Protein AF-A0A9E4JEI6-F1 (afdb_monomer_lite)

pLDDT: mean 89.19, std 7.15, range [55.56, 95.38]

Sequence (67 aa):
MSISKERRVRRGLGLTGAGLLLQLGALVYWTPITFVVAVSLGVPLVLAGAAIFLSVVWRDLKEKGAV

Structure (mmCIF, N/C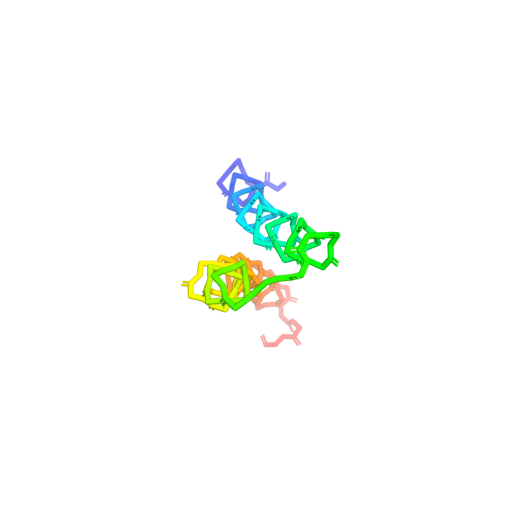A/C/O backbone):
data_AF-A0A9E4JEI6-F1
#
_entry.id   AF-A0A9E4JEI6-F1
#
loop_
_atom_site.group_PDB
_atom_site.id
_atom_site.type_symbol
_atom_site.label_atom_id
_atom_site.label_alt_id
_atom_site.label_comp_id
_atom_site.label_asym_id
_atom_site.label_entity_id
_atom_site.label_seq_id
_atom_site.pdbx_PDB_ins_code
_atom_site.Cartn_x
_atom_site.Cartn_y
_atom_site.Cartn_z
_atom_site.occupancy
_atom_site.B_iso_or_equiv
_atom_site.auth_seq_id
_atom_site.auth_comp_id
_atom_site.auth_asym_id
_atom_site.auth_atom_id
_atom_site.pdbx_PDB_model_num
ATOM 1 N N . MET A 1 1 ? -21.957 0.273 11.741 1.00 55.56 1 MET A N 1
ATOM 2 C CA . MET A 1 1 ? -20.566 0.694 11.453 1.00 55.56 1 MET A CA 1
ATOM 3 C C . MET A 1 1 ? -20.588 2.196 11.214 1.00 55.56 1 MET A C 1
ATOM 5 O O . MET A 1 1 ? -21.431 2.637 10.448 1.00 55.56 1 MET A O 1
ATOM 9 N N . SER A 1 2 ? -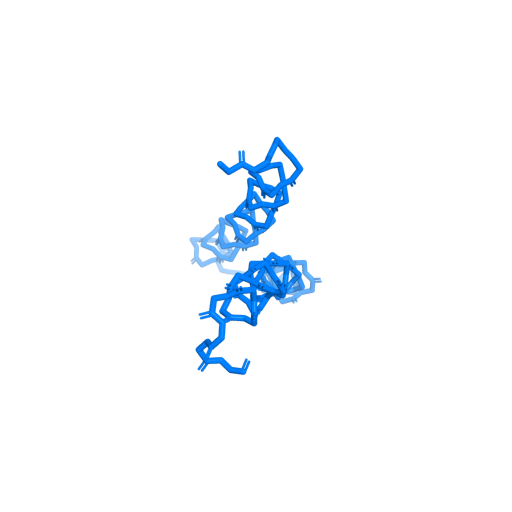19.790 3.005 11.921 1.00 63.19 2 SER A N 1
ATOM 10 C CA . SER A 1 2 ? -19.849 4.463 11.720 1.00 63.19 2 SER A CA 1
ATOM 11 C C . SER A 1 2 ? -19.379 4.819 10.304 1.00 63.19 2 SER A C 1
ATOM 13 O O . SER A 1 2 ? -18.446 4.199 9.788 1.00 63.19 2 SER A O 1
ATOM 15 N N . ILE A 1 3 ? -19.989 5.835 9.686 1.00 69.19 3 ILE A N 1
ATOM 16 C CA . ILE A 1 3 ? -19.654 6.320 8.329 1.00 69.19 3 ILE A CA 1
ATOM 17 C C . ILE A 1 3 ? -18.139 6.597 8.188 1.00 69.19 3 ILE A C 1
ATOM 19 O O . ILE A 1 3 ? -17.540 6.423 7.124 1.00 69.19 3 ILE A O 1
ATOM 23 N N . SER A 1 4 ? -17.480 6.967 9.293 1.00 78.69 4 SER A N 1
ATOM 24 C CA . SER A 1 4 ? -16.036 7.216 9.350 1.00 78.69 4 SER A CA 1
ATOM 25 C C . SER A 1 4 ? -15.181 5.937 9.244 1.00 78.69 4 SER A C 1
ATOM 27 O O . SER A 1 4 ? -14.160 5.963 8.550 1.00 78.69 4 SER A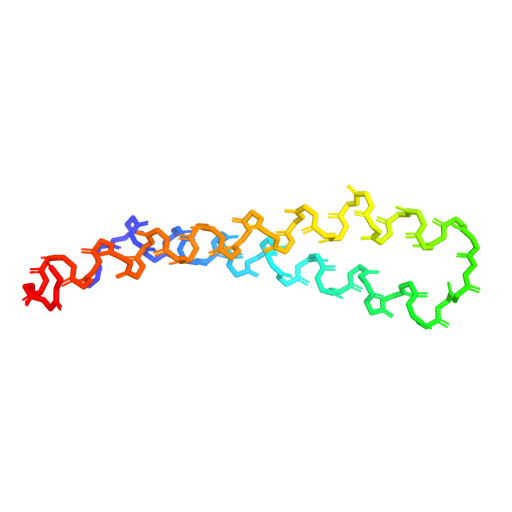 O 1
ATOM 29 N N . LYS A 1 5 ? -15.597 4.812 9.856 1.00 78.56 5 LYS A N 1
ATOM 30 C CA . LYS A 1 5 ? -14.898 3.513 9.745 1.00 78.56 5 LYS A CA 1
ATOM 31 C C . LYS A 1 5 ? -14.937 3.007 8.304 1.00 78.56 5 LYS A C 1
ATOM 33 O O . LYS A 1 5 ? -13.895 2.660 7.754 1.00 78.56 5 LYS A O 1
ATOM 38 N N . GLU A 1 6 ? -16.105 3.039 7.666 1.00 85.81 6 GLU A N 1
ATOM 39 C CA . GLU A 1 6 ? -16.265 2.570 6.285 1.00 85.81 6 GLU A CA 1
ATOM 40 C C . GLU A 1 6 ? -15.401 3.370 5.300 1.00 85.81 6 GLU A C 1
ATOM 42 O O . GLU A 1 6 ? -14.687 2.794 4.479 1.00 85.81 6 GLU A O 1
ATOM 47 N N . ARG A 1 7 ? -15.374 4.704 5.430 1.00 87.06 7 ARG A N 1
ATOM 48 C CA . ARG A 1 7 ? -14.530 5.562 4.586 1.00 87.06 7 ARG A CA 1
ATOM 49 C C . ARG A 1 7 ? -13.035 5.265 4.759 1.00 87.06 7 ARG A C 1
ATOM 51 O O . ARG A 1 7 ? -12.297 5.309 3.776 1.00 87.06 7 ARG A O 1
ATOM 58 N N . ARG A 1 8 ? -12.574 4.962 5.979 1.00 85.81 8 ARG A N 1
ATOM 59 C CA . ARG A 1 8 ? -11.172 4.582 6.235 1.00 85.81 8 ARG A CA 1
ATOM 60 C C . ARG A 1 8 ? -10.829 3.228 5.623 1.00 85.81 8 ARG A C 1
ATOM 62 O O . ARG A 1 8 ? -9.794 3.125 4.977 1.00 85.81 8 ARG A O 1
ATOM 69 N N . VAL A 1 9 ? -11.712 2.239 5.754 1.00 88.94 9 VAL A N 1
ATOM 70 C CA . VAL A 1 9 ? -11.529 0.913 5.140 1.00 88.94 9 VAL A CA 1
ATOM 71 C C . VAL A 1 9 ? -11.477 1.024 3.617 1.00 88.94 9 VAL A C 1
ATOM 73 O O . VAL A 1 9 ? -10.545 0.511 3.009 1.00 88.94 9 VAL A O 1
ATOM 76 N N . ARG A 1 10 ? -12.404 1.769 2.997 1.00 90.69 10 ARG A N 1
ATOM 77 C CA . ARG A 1 10 ? -12.396 2.002 1.542 1.00 90.69 10 ARG A CA 1
ATOM 78 C C . ARG A 1 10 ? -11.109 2.682 1.068 1.00 90.69 10 ARG A C 1
ATOM 80 O O . ARG A 1 10 ? -10.570 2.299 0.037 1.00 90.69 10 ARG A O 1
ATOM 87 N N . ARG A 1 11 ? -10.591 3.663 1.818 1.00 89.88 11 ARG A N 1
ATOM 88 C CA . ARG A 1 11 ? -9.300 4.305 1.508 1.00 89.88 11 ARG A CA 1
ATOM 89 C C . ARG A 1 11 ? -8.127 3.337 1.638 1.00 89.88 11 ARG A C 1
ATOM 91 O O . ARG A 1 11 ? -7.287 3.318 0.749 1.00 89.88 11 ARG A O 1
ATOM 98 N N . GLY A 1 12 ? -8.090 2.538 2.705 1.00 89.25 12 GLY A N 1
ATOM 99 C CA . GLY A 1 12 ? -7.064 1.510 2.892 1.00 89.25 12 GLY A CA 1
ATOM 100 C C . GLY A 1 12 ? -7.056 0.505 1.739 1.00 89.25 12 GLY A C 1
ATOM 101 O O . GLY A 1 12 ? -6.028 0.321 1.098 1.00 89.25 12 GLY A O 1
ATOM 102 N N . LEU A 1 13 ? -8.227 -0.042 1.398 1.00 91.25 13 LEU A N 1
ATOM 103 C CA . LEU A 1 13 ? -8.403 -0.943 0.256 1.00 91.25 13 LEU A CA 1
ATOM 104 C C . LEU A 1 13 ? -8.009 -0.291 -1.072 1.00 91.25 13 LEU A C 1
ATOM 106 O O . LEU A 1 13 ? -7.352 -0.932 -1.883 1.00 91.25 13 LEU A O 1
ATOM 110 N N . GLY A 1 14 ? -8.373 0.975 -1.291 1.00 93.12 14 GLY A N 1
ATOM 111 C CA . GLY A 1 14 ? -8.005 1.709 -2.501 1.00 93.12 14 GLY A CA 1
ATOM 112 C C . GLY A 1 14 ? -6.492 1.871 -2.653 1.00 93.12 14 GLY A C 1
ATOM 113 O O . GLY A 1 14 ? -5.958 1.616 -3.728 1.00 93.12 14 GLY A O 1
ATOM 114 N N . LEU A 1 15 ? -5.792 2.235 -1.574 1.00 91.88 15 LEU A N 1
ATOM 115 C CA . LEU A 1 15 ? -4.332 2.366 -1.575 1.00 91.88 15 LEU A CA 1
ATOM 116 C C . LEU A 1 15 ? -3.645 1.016 -1.801 1.00 91.88 15 LEU A C 1
ATOM 118 O O . LEU A 1 15 ? -2.791 0.905 -2.679 1.00 91.88 15 LEU A O 1
ATOM 122 N N . THR A 1 16 ? -4.059 -0.022 -1.069 1.00 93.06 16 THR A N 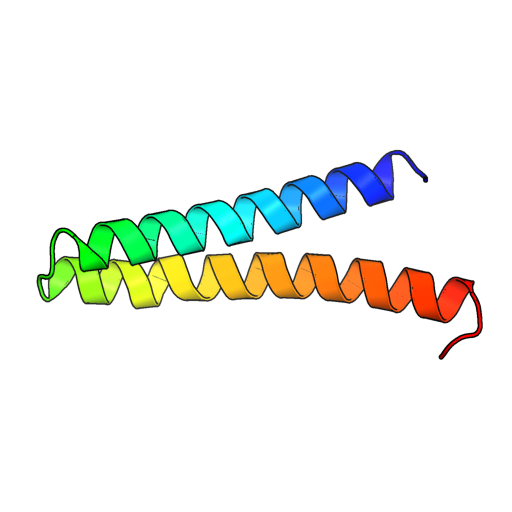1
ATOM 123 C CA . THR A 1 16 ? -3.504 -1.369 -1.242 1.00 93.06 16 THR A CA 1
ATOM 124 C C . THR A 1 16 ? -3.769 -1.907 -2.644 1.00 93.06 16 THR A C 1
ATOM 126 O O . THR A 1 16 ? -2.851 -2.408 -3.285 1.00 93.06 16 THR A O 1
ATOM 129 N N . GLY A 1 17 ? -4.993 -1.757 -3.152 1.00 93.88 17 GLY A N 1
ATOM 130 C CA . GLY A 1 17 ? -5.365 -2.185 -4.498 1.00 93.88 17 GLY A CA 1
ATOM 131 C C . GLY A 1 17 ? -4.555 -1.473 -5.580 1.00 93.88 17 GLY A C 1
ATOM 132 O O . GLY A 1 17 ? -4.020 -2.133 -6.466 1.00 93.88 17 GLY A O 1
ATOM 133 N N . ALA A 1 18 ? -4.387 -0.151 -5.482 1.00 93.38 18 ALA A N 1
ATOM 134 C CA . ALA A 1 18 ? -3.560 0.609 -6.418 1.00 93.38 18 ALA A CA 1
ATOM 135 C C . ALA A 1 18 ? -2.093 0.149 -6.398 1.00 93.38 18 ALA A C 1
ATOM 137 O O . ALA A 1 18 ? -1.496 -0.050 -7.455 1.00 93.38 18 ALA A O 1
ATOM 138 N N . GLY A 1 19 ? -1.527 -0.073 -5.207 1.00 92.38 19 GLY A N 1
ATOM 139 C CA . GLY A 1 19 ? -0.163 -0.579 -5.067 1.00 92.38 19 GLY A CA 1
ATOM 140 C C . GLY A 1 19 ? 0.020 -1.973 -5.675 1.00 92.38 19 GLY A C 1
ATOM 141 O O . GLY A 1 19 ? 0.992 -2.202 -6.392 1.00 92.38 19 GLY A O 1
ATOM 142 N N . LEU A 1 20 ? -0.941 -2.879 -5.462 1.00 94.00 20 LEU A N 1
ATOM 143 C CA . LEU A 1 2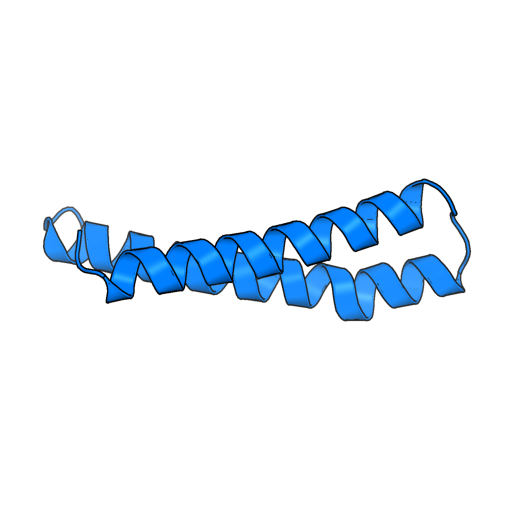0 ? -0.931 -4.223 -6.048 1.00 94.00 20 LEU A CA 1
ATOM 144 C C . LEU A 1 20 ? -1.065 -4.193 -7.572 1.00 94.00 20 LEU A C 1
ATOM 146 O O . LEU A 1 20 ? -0.317 -4.881 -8.257 1.00 94.00 20 LEU A O 1
ATOM 150 N N . LEU A 1 21 ? -1.972 -3.379 -8.117 1.00 94.06 21 LEU A N 1
ATOM 151 C CA . LEU A 1 21 ? -2.130 -3.231 -9.567 1.00 94.06 21 LEU A CA 1
ATOM 152 C C . LEU A 1 21 ? -0.850 -2.721 -10.227 1.00 94.06 21 LEU A C 1
ATOM 154 O O . LEU A 1 21 ? -0.468 -3.204 -11.288 1.00 94.06 21 LEU A O 1
ATOM 158 N N . LEU A 1 22 ? -0.165 -1.779 -9.583 1.00 91.56 22 LEU A N 1
ATOM 159 C CA . LEU A 1 22 ? 1.091 -1.229 -10.076 1.00 91.56 22 LEU A CA 1
ATOM 160 C C . LEU A 1 22 ? 2.212 -2.285 -10.063 1.00 91.56 22 LEU A C 1
ATOM 162 O O . LEU A 1 22 ? 2.957 -2.397 -11.036 1.00 91.56 22 LEU A O 1
ATOM 166 N N . GLN A 1 23 ? 2.284 -3.123 -9.024 1.00 91.12 23 GLN A N 1
ATOM 167 C CA . GLN A 1 23 ? 3.217 -4.258 -8.979 1.00 91.12 23 GLN A CA 1
ATOM 168 C C . GLN A 1 23 ? 2.886 -5.336 -10.025 1.00 91.12 23 GLN A C 1
ATOM 170 O O . GLN A 1 23 ? 3.788 -5.831 -10.697 1.00 91.12 23 GLN A O 1
ATOM 175 N N . LEU A 1 24 ? 1.605 -5.669 -10.213 1.00 93.31 24 LEU A N 1
ATOM 176 C CA . LEU A 1 24 ? 1.157 -6.606 -11.249 1.00 93.31 24 LEU A CA 1
ATOM 177 C C . LEU A 1 24 ? 1.460 -6.074 -12.656 1.00 93.31 24 LEU A C 1
ATOM 179 O O . LEU A 1 24 ? 1.936 -6.821 -13.504 1.00 93.31 24 LEU A O 1
ATOM 183 N N . GLY A 1 25 ? 1.261 -4.777 -12.897 1.00 89.88 25 GLY A N 1
ATOM 184 C CA . GLY A 1 25 ? 1.641 -4.134 -14.154 1.00 89.88 25 GLY A CA 1
ATOM 185 C C . GLY A 1 25 ? 3.148 -4.209 -14.418 1.00 89.88 25 GLY A C 1
ATOM 186 O O . GLY A 1 25 ? 3.561 -4.511 -15.537 1.00 89.88 25 GLY A O 1
ATOM 187 N N . ALA A 1 26 ? 3.971 -4.010 -13.385 1.00 91.56 26 ALA A N 1
ATOM 188 C CA . ALA A 1 26 ? 5.420 -4.168 -13.491 1.00 91.56 26 ALA A CA 1
ATOM 189 C C . ALA A 1 26 ? 5.848 -5.621 -13.759 1.00 91.56 26 ALA A C 1
ATOM 191 O O . ALA A 1 26 ? 6.826 -5.836 -14.468 1.00 91.56 26 ALA A O 1
ATOM 192 N N . LEU A 1 27 ? 5.111 -6.610 -13.241 1.00 91.25 27 LEU A N 1
ATOM 193 C CA . LEU A 1 27 ? 5.325 -8.029 -13.547 1.00 91.25 27 LEU A CA 1
ATOM 194 C C . LEU A 1 27 ? 5.006 -8.365 -15.010 1.00 91.25 27 LEU A C 1
ATOM 196 O O . LEU A 1 27 ? 5.731 -9.146 -15.618 1.00 91.25 27 LEU A O 1
ATOM 200 N N . VAL A 1 28 ? 3.954 -7.769 -15.585 1.00 92.25 28 VAL A N 1
ATOM 201 C CA . VAL A 1 28 ? 3.597 -7.963 -17.004 1.00 92.25 28 VAL A CA 1
ATOM 202 C C . VAL A 1 28 ? 4.639 -7.328 -17.931 1.00 92.25 28 VAL A C 1
ATOM 204 O O . VAL A 1 28 ? 5.005 -7.921 -18.942 1.00 92.25 28 VAL A O 1
ATOM 207 N N . TYR A 1 29 ? 5.147 -6.144 -17.578 1.00 87.81 29 TYR A N 1
ATOM 208 C CA . TYR A 1 29 ? 6.165 -5.420 -18.344 1.00 87.81 29 TYR A CA 1
ATOM 209 C C . TYR A 1 29 ? 7.449 -5.270 -17.531 1.00 87.81 29 TYR A C 1
ATOM 211 O O . TYR A 1 29 ? 7.774 -4.186 -17.039 1.00 87.81 29 TYR A O 1
ATOM 219 N N . TRP A 1 30 ? 8.181 -6.373 -17.374 1.00 89.75 30 TRP A N 1
ATOM 220 C CA . TRP A 1 30 ? 9.377 -6.404 -16.540 1.00 89.75 30 TRP A CA 1
ATOM 221 C C . TRP A 1 30 ? 10.556 -5.666 -17.185 1.00 89.75 30 TRP A C 1
ATOM 223 O O . TRP A 1 30 ? 11.135 -6.104 -18.177 1.00 89.75 30 TRP A O 1
ATOM 233 N N . THR A 1 31 ? 10.934 -4.539 -16.588 1.00 94.25 31 THR A N 1
ATOM 234 C CA . THR A 1 31 ? 12.096 -3.724 -16.952 1.00 94.25 31 THR A CA 1
ATOM 235 C C . THR A 1 31 ? 12.722 -3.153 -15.675 1.00 94.25 31 THR A C 1
ATOM 237 O O . THR A 1 31 ? 12.037 -3.047 -14.653 1.00 94.25 31 THR A O 1
ATOM 240 N N . PRO A 1 32 ? 13.992 -2.710 -15.697 1.00 94.75 32 PRO A N 1
ATOM 241 C CA . PRO A 1 32 ? 14.594 -2.054 -14.535 1.00 94.75 32 PRO A CA 1
ATOM 242 C C . PRO A 1 32 ? 13.788 -0.842 -14.043 1.00 94.75 32 PRO A C 1
ATOM 244 O O . PRO A 1 32 ? 13.656 -0.625 -12.841 1.00 94.75 32 PRO A O 1
ATOM 247 N N . ILE A 1 33 ? 13.192 -0.080 -14.965 1.00 94.25 33 ILE A N 1
ATOM 248 C CA . ILE A 1 33 ? 12.387 1.104 -14.638 1.00 94.25 33 ILE A CA 1
ATOM 249 C C . ILE A 1 33 ? 11.085 0.696 -13.942 1.00 94.25 33 ILE A C 1
ATOM 251 O O . ILE A 1 33 ? 10.747 1.250 -12.897 1.00 94.25 33 ILE A O 1
ATOM 255 N N . THR A 1 34 ? 10.362 -0.288 -14.481 1.00 92.38 34 THR A N 1
ATOM 256 C CA . THR A 1 34 ? 9.101 -0.750 -13.882 1.00 92.38 34 THR A CA 1
ATOM 257 C C . THR A 1 34 ? 9.324 -1.414 -12.526 1.00 92.38 34 THR A C 1
ATOM 259 O O . THR A 1 34 ? 8.503 -1.224 -11.630 1.00 92.38 34 THR A O 1
ATOM 262 N N . PHE A 1 35 ? 10.462 -2.087 -12.317 1.00 91.56 35 PHE A N 1
ATOM 263 C CA . PHE A 1 35 ? 10.872 -2.571 -10.998 1.00 91.56 35 PHE A CA 1
ATOM 264 C C . PHE A 1 35 ? 11.055 -1.427 -9.994 1.00 91.56 35 PHE A C 1
ATOM 266 O O . PHE A 1 35 ? 10.473 -1.463 -8.909 1.00 91.56 35 PHE A O 1
ATOM 273 N N . VAL A 1 36 ? 11.810 -0.382 -10.357 1.00 94.62 36 VAL A N 1
ATOM 274 C CA . VAL A 1 36 ? 12.011 0.784 -9.481 1.00 94.62 36 VAL A CA 1
ATOM 275 C C . VAL A 1 36 ? 10.672 1.421 -9.130 1.00 94.62 36 VAL A C 1
ATOM 277 O O . VAL A 1 36 ? 10.422 1.680 -7.956 1.00 94.62 36 VAL A O 1
ATOM 280 N N . VAL A 1 37 ? 9.784 1.613 -10.107 1.00 91.31 37 VAL A N 1
ATOM 281 C CA . VAL A 1 37 ? 8.438 2.169 -9.893 1.00 91.31 37 VAL A CA 1
ATOM 282 C C . VAL A 1 37 ? 7.603 1.282 -8.958 1.00 91.31 37 VAL A C 1
ATOM 284 O O . VAL A 1 37 ? 6.985 1.784 -8.018 1.00 91.31 37 VAL A O 1
ATOM 287 N N . ALA A 1 38 ? 7.625 -0.039 -9.148 1.00 91.19 38 ALA A N 1
ATOM 288 C CA . ALA A 1 38 ? 6.919 -0.992 -8.291 1.00 91.19 38 ALA A CA 1
ATOM 289 C C . ALA A 1 38 ? 7.402 -0.961 -6.837 1.00 91.19 38 ALA A C 1
ATOM 291 O O . ALA A 1 38 ? 6.585 -0.960 -5.913 1.00 91.19 38 ALA A O 1
ATOM 292 N N . VAL A 1 39 ? 8.715 -0.887 -6.622 1.00 93.25 39 VAL A N 1
ATOM 293 C CA . VAL A 1 39 ? 9.302 -0.845 -5.279 1.00 93.25 39 VAL A CA 1
ATOM 294 C C . VAL A 1 39 ? 9.091 0.514 -4.616 1.00 93.25 39 VAL A C 1
ATOM 296 O O . VAL A 1 39 ? 8.730 0.571 -3.447 1.00 93.25 39 VAL A O 1
ATOM 299 N N . SER A 1 40 ? 9.279 1.614 -5.342 1.00 94.75 40 SER A N 1
ATOM 300 C CA . SER A 1 40 ? 9.222 2.961 -4.756 1.00 94.75 40 SER A CA 1
ATOM 301 C C . SER A 1 40 ? 7.807 3.519 -4.603 1.00 94.75 40 SER A C 1
ATOM 303 O O . SER A 1 40 ? 7.589 4.343 -3.721 1.00 94.75 40 SER A O 1
ATOM 305 N N . LEU A 1 41 ? 6.832 3.062 -5.397 1.00 93.62 41 LEU A N 1
ATOM 306 C CA . LEU A 1 41 ? 5.433 3.498 -5.289 1.00 93.62 41 LEU A CA 1
ATOM 307 C C . LEU A 1 41 ? 4.504 2.366 -4.859 1.00 93.62 41 LEU A C 1
ATOM 309 O O . LEU A 1 41 ? 3.704 2.535 -3.938 1.00 93.62 41 LEU A O 1
ATOM 313 N N . GLY A 1 42 ? 4.618 1.199 -5.494 1.00 90.88 42 GLY A N 1
ATOM 314 C CA . GLY A 1 42 ? 3.746 0.059 -5.218 1.00 90.88 42 GLY A CA 1
ATOM 315 C C . GLY A 1 42 ? 3.864 -0.427 -3.775 1.00 90.88 42 GLY A C 1
ATOM 316 O O . GLY A 1 42 ? 2.849 -0.576 -3.097 1.00 90.88 42 GLY A O 1
ATOM 317 N N . VAL A 1 43 ? 5.086 -0.648 -3.278 1.00 92.44 43 VAL A N 1
ATOM 318 C CA . VAL A 1 43 ? 5.301 -1.127 -1.900 1.00 92.44 43 VAL A CA 1
ATOM 319 C C . VAL A 1 43 ? 4.788 -0.120 -0.857 1.00 92.44 43 VAL A C 1
ATOM 321 O O . VAL A 1 43 ? 3.984 -0.532 -0.017 1.00 92.44 43 VAL A O 1
ATOM 324 N N . PRO A 1 44 ? 5.126 1.188 -0.903 1.00 95.38 44 PRO A N 1
ATOM 325 C CA . PRO A 1 44 ? 4.564 2.157 0.040 1.00 95.38 44 PRO A CA 1
ATOM 326 C C . PRO A 1 44 ? 3.039 2.247 0.011 1.00 95.38 44 PRO A C 1
ATOM 328 O O . PRO A 1 44 ? 2.423 2.350 1.070 1.00 95.38 44 PRO A O 1
ATOM 331 N N . LEU A 1 45 ? 2.414 2.164 -1.169 1.00 92.44 45 LEU A N 1
ATOM 332 C CA . LEU A 1 45 ? 0.953 2.160 -1.296 1.00 92.44 45 LEU A CA 1
ATOM 333 C C . LEU A 1 45 ? 0.318 0.947 -0.605 1.00 92.44 45 LEU A C 1
ATOM 335 O O . LEU A 1 45 ? -0.650 1.100 0.146 1.00 92.44 45 LEU A O 1
ATOM 339 N N . VAL A 1 46 ? 0.893 -0.244 -0.805 1.00 94.25 46 VAL A N 1
ATOM 340 C CA . VAL A 1 46 ? 0.450 -1.473 -0.132 1.00 94.25 46 VAL A CA 1
ATOM 341 C C . VAL A 1 46 ? 0.595 -1.348 1.380 1.00 94.25 46 VAL A C 1
ATOM 343 O O . VAL A 1 46 ? -0.373 -1.606 2.097 1.00 94.25 46 VAL A O 1
ATOM 346 N N . LEU A 1 47 ? 1.757 -0.899 1.864 1.00 94.56 47 LEU A N 1
ATOM 347 C CA . LEU A 1 47 ? 2.025 -0.739 3.294 1.00 94.56 47 LEU A CA 1
ATOM 348 C C . LEU A 1 47 ? 1.108 0.300 3.942 1.00 94.56 47 LEU A C 1
ATOM 350 O O . LEU A 1 47 ? 0.557 0.044 5.010 1.00 94.56 47 LEU A O 1
ATOM 354 N N . ALA A 1 48 ? 0.891 1.447 3.296 1.00 93.06 48 ALA A N 1
ATOM 355 C CA . ALA A 1 48 ? 0.006 2.489 3.804 1.00 93.06 48 ALA A CA 1
ATOM 356 C C . ALA A 1 48 ? -1.443 1.996 3.906 1.00 93.06 48 ALA A C 1
ATOM 358 O O . ALA A 1 48 ? -2.101 2.192 4.932 1.00 93.06 48 ALA A O 1
ATOM 359 N N . GLY A 1 49 ? -1.942 1.320 2.868 1.00 90.56 49 GLY A N 1
ATOM 360 C CA . GLY A 1 49 ? -3.289 0.760 2.884 1.00 90.56 49 GLY A CA 1
ATOM 361 C C . GLY A 1 49 ? -3.456 -0.350 3.928 1.00 90.56 49 GLY A C 1
ATOM 362 O O . GLY A 1 49 ? -4.437 -0.339 4.680 1.00 90.56 49 GLY A O 1
ATOM 363 N N . ALA A 1 50 ? -2.456 -1.228 4.062 1.00 91.31 50 ALA A N 1
ATOM 364 C CA . ALA A 1 50 ? -2.425 -2.274 5.079 1.00 91.31 50 ALA A CA 1
ATOM 365 C C . ALA A 1 50 ? -2.393 -1.686 6.496 1.00 91.31 50 ALA A C 1
ATOM 367 O O . ALA A 1 50 ? -3.168 -2.114 7.346 1.00 91.31 50 ALA A O 1
ATOM 368 N N . ALA A 1 51 ? -1.577 -0.659 6.747 1.00 93.00 51 ALA A N 1
ATOM 369 C CA . ALA A 1 51 ? -1.503 0.018 8.040 1.00 93.00 51 ALA A CA 1
ATOM 370 C C . ALA A 1 51 ? -2.837 0.677 8.424 1.00 93.00 51 ALA A C 1
ATOM 372 O O . ALA A 1 51 ? -3.287 0.556 9.565 1.00 93.00 51 ALA A O 1
ATOM 373 N N . ILE A 1 52 ? -3.516 1.328 7.471 1.00 90.81 52 ILE A N 1
ATOM 374 C CA . ILE A 1 52 ? -4.855 1.889 7.701 1.00 90.81 52 ILE A CA 1
ATOM 375 C C . ILE A 1 52 ? -5.835 0.776 8.069 1.00 90.81 52 ILE A C 1
ATOM 377 O O . ILE A 1 52 ? -6.564 0.917 9.053 1.00 90.81 52 ILE A O 1
ATOM 381 N N . PHE A 1 53 ? -5.843 -0.329 7.324 1.00 88.06 53 PHE A N 1
ATOM 382 C CA . PHE A 1 53 ? -6.721 -1.458 7.612 1.00 88.06 53 PHE A CA 1
ATOM 383 C C . PHE A 1 53 ? -6.439 -2.055 8.997 1.00 88.06 53 PHE A C 1
ATOM 385 O O . PHE A 1 53 ? -7.358 -2.180 9.808 1.00 88.06 53 PHE A O 1
ATOM 392 N N . LEU A 1 54 ? -5.166 -2.310 9.311 1.00 91.69 54 LEU A N 1
ATOM 393 C CA . LEU A 1 54 ? -4.725 -2.830 10.602 1.00 91.69 54 LEU A CA 1
ATOM 394 C C . LEU A 1 54 ? -5.152 -1.907 11.748 1.00 91.69 54 LEU A C 1
ATOM 396 O O . LEU A 1 54 ? -5.668 -2.378 12.753 1.00 91.69 54 LEU A O 1
ATOM 400 N N . SER A 1 55 ? -5.017 -0.587 11.579 1.00 91.94 55 SER A N 1
ATOM 401 C CA . SER A 1 55 ? -5.430 0.393 12.592 1.00 91.94 55 SER A CA 1
ATOM 402 C C . SER A 1 55 ? -6.938 0.363 12.872 1.00 91.94 55 SER A C 1
ATOM 404 O O . SER A 1 55 ? -7.367 0.567 14.010 1.00 91.94 55 SER A O 1
ATOM 406 N N . VAL A 1 56 ? -7.756 0.096 11.845 1.00 89.62 56 VAL A N 1
ATOM 407 C CA . VAL A 1 56 ? -9.211 -0.024 11.990 1.00 89.62 56 VAL A CA 1
ATOM 408 C C . VAL A 1 56 ? -9.562 -1.328 12.697 1.00 89.62 56 VAL A C 1
ATOM 410 O O . VAL A 1 56 ? -10.352 -1.291 13.638 1.00 89.62 56 VAL A O 1
ATOM 413 N N . VAL A 1 57 ? -8.954 -2.446 12.288 1.00 88.94 57 VAL A N 1
ATOM 414 C CA . VAL A 1 57 ? -9.161 -3.759 12.918 1.00 88.94 57 VAL A CA 1
ATOM 415 C C . VAL A 1 57 ? -8.717 -3.735 14.377 1.00 88.94 57 VAL A C 1
ATOM 417 O O . VAL A 1 57 ? -9.469 -4.156 15.246 1.00 88.94 57 VAL A O 1
ATOM 420 N N . TRP A 1 58 ? -7.548 -3.166 14.673 1.00 90.44 58 TRP A N 1
ATOM 421 C CA . TRP A 1 58 ? -7.027 -3.056 16.035 1.00 90.44 58 TRP A CA 1
ATOM 422 C C . TRP A 1 58 ? -7.959 -2.253 16.945 1.00 90.44 58 TRP A C 1
ATOM 424 O O . TRP A 1 58 ? -8.237 -2.659 18.072 1.00 90.44 58 TRP A O 1
ATOM 434 N N . ARG A 1 59 ? -8.488 -1.121 16.457 1.00 88.94 59 ARG A N 1
ATOM 435 C CA . ARG A 1 59 ? -9.503 -0.360 17.203 1.00 88.94 59 ARG A CA 1
ATOM 436 C C . ARG A 1 59 ? -10.775 -1.167 17.414 1.00 88.94 59 ARG A C 1
ATOM 438 O O . ARG A 1 59 ? -11.339 -1.086 18.494 1.00 88.94 59 ARG A O 1
ATOM 445 N N . ASP A 1 60 ? -11.216 -1.927 16.416 1.00 88.56 60 ASP A N 1
ATOM 446 C CA . ASP A 1 60 ? -12.420 -2.754 16.525 1.00 88.56 60 ASP A CA 1
ATOM 447 C C . ASP A 1 60 ? -12.255 -3.888 17.548 1.00 88.56 60 ASP A C 1
ATOM 449 O O . ASP A 1 60 ? -13.152 -4.117 18.353 1.00 88.56 60 ASP A O 1
ATOM 453 N N . LEU A 1 61 ? -11.091 -4.546 17.572 1.00 90.12 61 LEU A N 1
ATOM 454 C CA . LEU A 1 61 ? -10.760 -5.579 18.557 1.00 90.12 61 LEU A CA 1
ATOM 455 C C . LEU A 1 61 ? -10.705 -5.012 19.978 1.00 90.12 61 LEU A C 1
ATOM 457 O O . LEU A 1 61 ? -11.294 -5.594 20.887 1.00 90.12 61 LEU A O 1
ATOM 461 N N . LYS A 1 62 ? -10.069 -3.846 20.149 1.00 90.94 62 LYS A N 1
ATOM 462 C CA . LYS A 1 62 ? -10.004 -3.152 21.439 1.00 90.94 62 LYS A CA 1
ATOM 463 C C . LYS A 1 62 ? -11.386 -2.705 21.924 1.00 90.94 62 LYS A C 1
ATOM 465 O O . LYS A 1 62 ? -11.712 -2.863 23.092 1.00 90.94 62 LYS A O 1
ATOM 470 N N . GLU A 1 63 ? -12.225 -2.173 21.031 1.00 88.19 63 GLU A N 1
ATOM 471 C CA . GLU A 1 63 ? -13.610 -1.781 21.349 1.00 88.19 63 GLU A CA 1
ATOM 472 C C . GLU A 1 63 ? -14.474 -2.983 21.772 1.00 88.19 63 GLU A C 1
ATOM 474 O O . GLU A 1 63 ? -15.411 -2.821 22.548 1.00 88.19 63 GLU A O 1
ATOM 479 N N . LYS A 1 64 ? -14.146 -4.187 21.292 1.00 87.44 64 LYS A N 1
ATOM 480 C CA . LYS A 1 64 ? -14.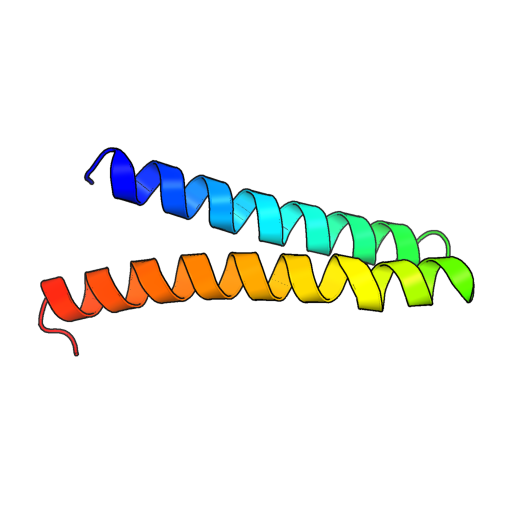826 -5.442 21.641 1.00 87.44 64 LYS A CA 1
ATOM 481 C C . LYS A 1 64 ? -14.229 -6.157 22.859 1.00 87.44 64 LYS A C 1
ATOM 483 O O . LYS A 1 64 ? -14.756 -7.197 23.242 1.00 87.44 64 LYS A O 1
ATOM 488 N N . GLY A 1 65 ? -13.152 -5.636 23.454 1.00 86.25 65 GLY A N 1
ATOM 489 C CA . GLY A 1 65 ? -12.457 -6.268 24.583 1.00 86.25 65 GLY A CA 1
ATOM 490 C C . GLY A 1 65 ? -11.717 -7.561 24.224 1.00 86.25 65 GLY A C 1
ATOM 491 O O . GLY A 1 65 ? -11.422 -8.358 25.106 1.00 86.25 65 GLY A O 1
ATOM 492 N N . ALA A 1 66 ? -11.442 -7.791 22.936 1.00 79.38 66 ALA A N 1
ATOM 493 C CA . ALA A 1 66 ? -10.679 -8.951 22.472 1.00 79.38 66 ALA A CA 1
ATOM 494 C C . ALA A 1 66 ? -9.156 -8.766 22.632 1.00 79.38 66 ALA A C 1
ATOM 496 O O . ALA A 1 66 ? -8.408 -9.735 22.507 1.00 79.38 66 ALA A O 1
ATOM 497 N N . VAL A 1 67 ? -8.715 -7.524 22.872 1.00 72.31 67 VAL A N 1
ATOM 498 C CA . VAL A 1 67 ? -7.334 -7.089 23.146 1.00 72.31 67 VAL A CA 1
ATOM 499 C C . VAL A 1 67 ? -7.366 -5.996 24.206 1.00 72.31 67 VAL A C 1
ATOM 501 O O . VAL A 1 67 ? -8.280 -5.141 24.119 1.00 72.31 67 VAL A O 1
#

Foldseek 3Di:
DDPVLVVLLVQLCVLLVVLVVLLVVCVVVPDPVSVCCSVVRSVVSNVSSVVSVVVSVVVVCVVVVVD

Radius of gyration: 15.04 Å; chains: 1; bounding box: 35×16×43 Å

Secondary structure (DSSP, 8-state):
--HHHHHHHHHHHHHHHHHHHHHHHHHHT--HHHHHHIIIIIHHHHHHHHHHHHHHHHHHHHHTT--